Protein AF-A0A7W1ZCB0-F1 (afdb_monomer_lite)

Radius of gyration: 11.39 Å; chains: 1; bounding box: 21×24×28 Å

Structure (mmCIF, N/CA/C/O backbone):
data_AF-A0A7W1ZCB0-F1
#
_entry.id   AF-A0A7W1ZCB0-F1
#
loop_
_atom_site.group_PDB
_atom_site.id
_atom_site.type_symbol
_atom_site.label_atom_id
_atom_site.label_alt_id
_atom_site.label_comp_id
_atom_site.label_asym_id
_atom_site.label_entity_id
_atom_site.label_seq_id
_atom_site.pdbx_PDB_ins_code
_atom_site.Cartn_x
_atom_site.Cartn_y
_atom_site.Cartn_z
_atom_site.occupancy
_atom_site.B_iso_or_equiv
_atom_site.auth_seq_id
_atom_site.auth_comp_id
_atom_site.auth_asym_id
_atom_site.auth_atom_id
_atom_site.pdbx_PDB_model_num
ATOM 1 N N . MET A 1 1 ? 8.322 -14.410 -14.268 1.00 40.28 1 MET A N 1
ATOM 2 C CA . MET A 1 1 ? 8.429 -13.914 -12.882 1.00 40.28 1 MET A CA 1
ATOM 3 C C . MET A 1 1 ? 8.060 -12.442 -12.922 1.00 40.28 1 MET A C 1
ATOM 5 O O . MET A 1 1 ? 8.840 -11.673 -13.456 1.00 40.28 1 MET A O 1
ATOM 9 N N . TYR A 1 2 ? 6.853 -12.077 -12.489 1.00 46.41 2 TYR A N 1
ATOM 10 C CA . TYR A 1 2 ? 6.456 -10.673 -12.324 1.00 46.41 2 TYR A CA 1
ATOM 11 C C . TYR A 1 2 ? 6.967 -10.246 -10.950 1.00 46.41 2 TYR A C 1
ATOM 13 O O . TYR A 1 2 ? 6.356 -10.603 -9.948 1.00 46.41 2 TYR A O 1
ATOM 21 N N . ASN A 1 3 ? 8.159 -9.651 -10.897 1.00 58.38 3 ASN A N 1
ATOM 22 C CA . ASN A 1 3 ? 8.938 -9.564 -9.654 1.00 58.38 3 ASN A CA 1
ATOM 23 C C . ASN A 1 3 ? 9.204 -8.128 -9.190 1.00 58.38 3 ASN A C 1
ATOM 25 O O . ASN A 1 3 ? 9.941 -7.936 -8.227 1.00 58.38 3 ASN A O 1
ATOM 29 N N . ASP A 1 4 ? 8.619 -7.144 -9.873 1.00 77.94 4 ASP A N 1
ATOM 30 C CA . ASP A 1 4 ? 8.949 -5.734 -9.703 1.00 77.94 4 ASP A CA 1
ATOM 31 C C . ASP A 1 4 ? 7.673 -4.918 -9.438 1.00 77.94 4 ASP A C 1
ATOM 33 O O . ASP A 1 4 ? 7.253 -4.069 -10.226 1.00 77.94 4 ASP A O 1
ATOM 37 N N . ILE A 1 5 ? 7.005 -5.245 -8.327 1.00 82.81 5 ILE A N 1
ATOM 38 C CA . ILE A 1 5 ? 5.835 -4.520 -7.817 1.00 82.81 5 ILE A CA 1
ATOM 39 C C . ILE A 1 5 ? 6.282 -3.626 -6.663 1.00 82.81 5 ILE A C 1
ATOM 41 O O . ILE A 1 5 ? 6.958 -4.080 -5.741 1.00 82.81 5 ILE A O 1
ATOM 45 N N . LEU A 1 6 ? 5.896 -2.352 -6.712 1.00 87.81 6 LEU A N 1
ATOM 46 C CA . LEU A 1 6 ? 6.126 -1.418 -5.615 1.00 87.81 6 LEU A CA 1
ATOM 47 C C . LEU A 1 6 ? 4.931 -1.380 -4.675 1.00 87.81 6 LEU A C 1
ATOM 49 O O . LEU A 1 6 ? 3.784 -1.374 -5.119 1.00 87.81 6 LEU A O 1
ATOM 53 N N . TYR A 1 7 ? 5.218 -1.272 -3.385 1.00 88.62 7 TYR A N 1
ATOM 54 C CA . TYR A 1 7 ? 4.203 -1.149 -2.358 1.00 88.62 7 TYR A CA 1
ATOM 55 C C . TYR A 1 7 ? 4.296 0.212 -1.674 1.00 88.62 7 TYR A C 1
ATOM 57 O O . TYR A 1 7 ? 5.381 0.691 -1.338 1.00 88.62 7 TYR A O 1
ATOM 65 N N . PHE A 1 8 ? 3.142 0.828 -1.466 1.00 88.44 8 PHE A N 1
ATOM 66 C CA . PHE A 1 8 ? 2.985 2.095 -0.772 1.00 88.44 8 PHE A CA 1
ATOM 67 C C . PHE A 1 8 ? 1.915 1.950 0.304 1.00 88.44 8 PHE A C 1
ATOM 69 O O . PHE A 1 8 ? 0.895 1.303 0.080 1.00 88.44 8 PHE A O 1
ATOM 76 N N . ILE A 1 9 ? 2.143 2.567 1.459 1.00 89.12 9 ILE A N 1
ATOM 77 C CA . ILE A 1 9 ? 1.133 2.764 2.498 1.00 89.12 9 ILE A CA 1
ATOM 78 C C . ILE A 1 9 ? 0.873 4.267 2.572 1.00 89.12 9 ILE A C 1
ATOM 80 O O . ILE A 1 9 ? 1.750 5.025 2.993 1.00 89.12 9 ILE A O 1
ATOM 84 N N . GLY A 1 10 ? -0.296 4.703 2.105 1.00 84.88 10 GLY A N 1
ATOM 85 C CA . GLY A 1 10 ? -0.573 6.111 1.828 1.00 84.88 10 GLY A CA 1
ATOM 86 C C . GLY A 1 10 ? 0.460 6.666 0.848 1.00 84.88 10 GLY A C 1
ATOM 87 O O . GLY A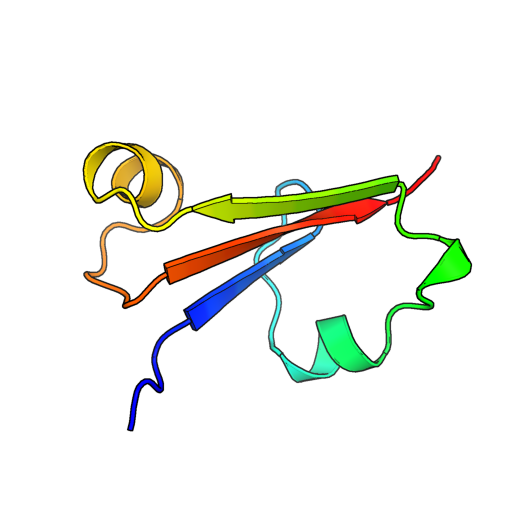 1 10 ? 0.601 6.163 -0.265 1.00 84.88 10 GLY A O 1
ATOM 88 N N . ASP A 1 11 ? 1.232 7.651 1.294 1.00 82.69 11 ASP A N 1
ATOM 89 C CA . ASP A 1 11 ? 2.300 8.286 0.515 1.00 82.69 11 ASP A CA 1
ATOM 90 C C . ASP A 1 11 ? 3.696 7.695 0.784 1.00 82.69 11 ASP A C 1
ATOM 92 O O . ASP A 1 11 ? 4.688 8.112 0.182 1.00 82.69 11 ASP A O 1
ATOM 96 N N . LYS A 1 12 ? 3.812 6.717 1.692 1.00 86.81 12 LYS A N 1
ATOM 97 C CA . LYS A 1 12 ? 5.099 6.128 2.080 1.00 86.81 12 LYS A CA 1
ATOM 98 C C . LYS A 1 12 ? 5.385 4.865 1.276 1.00 86.81 12 LYS A C 1
ATOM 100 O O . LYS A 1 12 ? 4.662 3.879 1.390 1.00 86.81 12 LYS A O 1
ATOM 105 N N . GLN A 1 13 ? 6.486 4.861 0.528 1.00 87.56 13 GLN A N 1
ATOM 106 C CA . GLN A 1 13 ? 6.997 3.643 -0.098 1.00 87.56 13 GLN A CA 1
ATOM 107 C C . GLN A 1 13 ? 7.504 2.678 0.979 1.00 87.56 13 GLN A C 1
ATOM 109 O O . GLN A 1 13 ? 8.302 3.060 1.839 1.00 87.56 13 GLN A O 1
ATOM 114 N N . VAL A 1 14 ? 7.068 1.425 0.914 1.00 88.50 14 VAL A N 1
ATOM 115 C CA . VAL A 1 14 ? 7.474 0.372 1.846 1.00 88.50 14 VAL A CA 1
ATOM 116 C C . VAL A 1 14 ? 7.877 -0.898 1.104 1.00 88.50 14 VAL A C 1
ATOM 118 O O . VAL A 1 14 ? 7.575 -1.084 -0.075 1.00 88.50 14 VAL A O 1
ATOM 121 N N . GLY A 1 15 ? 8.592 -1.778 1.801 1.00 86.81 15 GLY A N 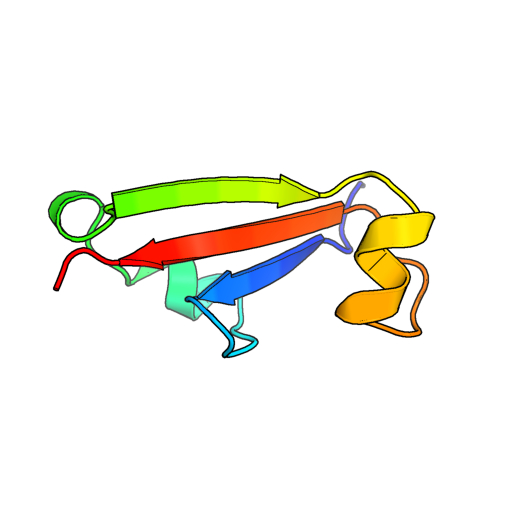1
ATOM 122 C CA . GLY A 1 15 ? 8.885 -3.117 1.302 1.00 86.81 15 GLY A CA 1
ATOM 123 C C . GLY A 1 15 ? 7.685 -4.053 1.445 1.00 86.81 15 GLY A C 1
ATOM 124 O O . GLY A 1 15 ? 6.781 -3.818 2.244 1.00 86.81 15 GLY A O 1
ATOM 125 N N . GLU A 1 16 ? 7.709 -5.162 0.708 1.00 83.69 16 GLU A N 1
ATOM 126 C CA . GLU A 1 16 ? 6.691 -6.214 0.819 1.00 83.69 16 GLU A CA 1
ATOM 127 C C . GLU A 1 16 ? 6.584 -6.782 2.248 1.00 83.69 16 GLU A C 1
ATOM 129 O O . GLU A 1 16 ? 5.497 -7.128 2.705 1.00 83.69 16 GLU A O 1
ATOM 134 N N . GLU A 1 17 ? 7.703 -6.862 2.972 1.00 85.06 17 GLU A N 1
ATOM 135 C CA . GLU A 1 17 ? 7.733 -7.361 4.353 1.00 85.06 17 GLU A CA 1
ATOM 136 C C . GLU A 1 17 ? 6.954 -6.463 5.318 1.00 85.06 17 GLU A C 1
ATOM 138 O O . GLU A 1 17 ? 6.234 -6.967 6.176 1.00 85.06 17 GLU A O 1
ATOM 143 N N . GLU A 1 18 ? 7.035 -5.144 5.144 1.00 85.69 18 GLU A N 1
ATOM 144 C CA . GLU A 1 18 ? 6.271 -4.191 5.954 1.00 85.69 18 GLU A CA 1
ATOM 145 C C . GLU A 1 18 ? 4.774 -4.358 5.698 1.00 85.69 18 GLU A C 1
ATOM 147 O O . GLU A 1 18 ? 3.999 -4.418 6.645 1.00 85.69 18 GLU A O 1
ATOM 152 N N . ILE A 1 19 ? 4.374 -4.533 4.431 1.00 84.12 19 ILE A N 1
ATOM 153 C CA . ILE A 1 19 ? 2.975 -4.766 4.035 1.00 84.12 19 ILE A CA 1
ATOM 154 C C . ILE A 1 19 ? 2.414 -6.033 4.681 1.00 84.12 19 ILE A C 1
ATOM 156 O O . ILE A 1 19 ? 1.279 -6.039 5.149 1.00 84.12 19 ILE A O 1
ATOM 160 N N . LYS A 1 20 ? 3.211 -7.106 4.729 1.00 84.56 20 LYS A N 1
ATOM 161 C CA . LYS A 1 20 ? 2.819 -8.370 5.370 1.00 84.56 20 LYS A CA 1
ATOM 162 C C . LYS A 1 20 ? 2.661 -8.250 6.885 1.00 84.56 20 LYS A C 1
ATOM 164 O O . LYS A 1 20 ? 1.947 -9.060 7.466 1.00 84.56 20 LYS A O 1
ATOM 169 N N . ASN A 1 21 ? 3.322 -7.275 7.509 1.00 88.69 21 ASN A N 1
ATOM 170 C CA . ASN A 1 21 ? 3.197 -6.999 8.938 1.00 88.69 21 ASN A CA 1
ATOM 171 C C . ASN A 1 21 ? 2.023 -6.064 9.274 1.00 88.69 21 ASN A C 1
ATOM 173 O O . ASN A 1 21 ? 1.685 -5.931 10.449 1.00 88.69 21 ASN A O 1
ATOM 177 N N . ILE A 1 22 ? 1.381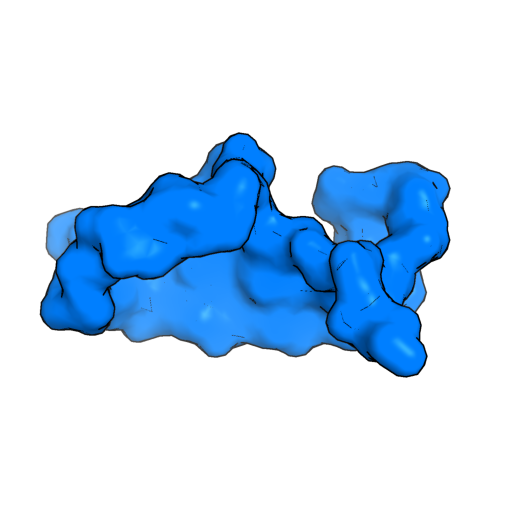 -5.433 8.284 1.00 85.69 22 ILE A N 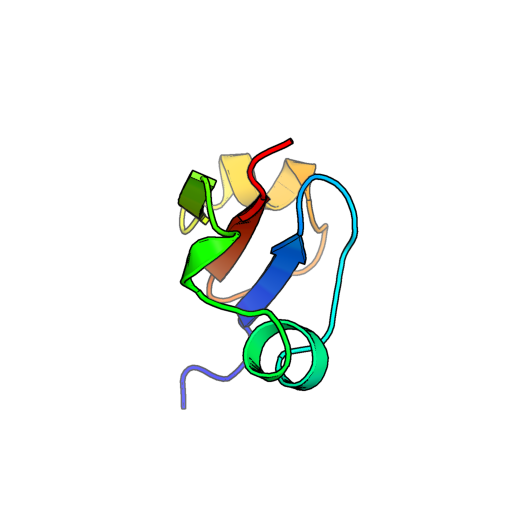1
ATOM 178 C CA . ILE A 1 22 ? 0.188 -4.616 8.527 1.00 85.69 22 ILE A CA 1
ATOM 179 C C . ILE A 1 22 ? -0.984 -5.534 8.855 1.00 85.69 22 ILE A C 1
ATOM 181 O O . ILE A 1 22 ? -1.244 -6.525 8.169 1.00 85.69 22 ILE A O 1
ATOM 185 N N . ASN A 1 23 ? -1.740 -5.164 9.878 1.00 87.44 23 ASN A N 1
ATOM 186 C CA . ASN A 1 23 ? -2.992 -5.821 10.179 1.00 87.44 23 ASN A CA 1
ATOM 187 C C . ASN A 1 23 ? -4.047 -5.473 9.104 1.00 87.44 23 ASN A C 1
ATOM 189 O O . ASN A 1 23 ? -4.317 -4.294 8.870 1.00 87.44 23 ASN A O 1
ATOM 193 N N . PRO A 1 24 ? -4.666 -6.467 8.442 1.00 85.12 24 PRO A N 1
ATOM 194 C CA . PRO A 1 24 ? -5.672 -6.216 7.414 1.00 85.12 24 PRO A CA 1
ATOM 195 C C . PRO A 1 24 ? -6.930 -5.505 7.930 1.00 85.12 24 PRO A C 1
ATOM 197 O O . PRO A 1 24 ? -7.643 -4.902 7.131 1.00 85.12 24 PRO A O 1
ATOM 200 N N . ASP A 1 25 ? -7.209 -5.554 9.236 1.00 89.56 25 ASP A N 1
ATOM 201 C CA . ASP A 1 25 ? -8.365 -4.862 9.822 1.00 89.56 25 ASP A CA 1
ATOM 202 C C . ASP A 1 25 ? -8.220 -3.330 9.760 1.00 89.56 25 ASP A C 1
ATOM 204 O O . ASP A 1 25 ? -9.185 -2.612 9.476 1.00 89.56 25 ASP A O 1
ATOM 208 N N . ASP A 1 26 ? -6.981 -2.850 9.895 1.00 90.81 26 ASP A N 1
ATOM 209 C CA . ASP A 1 26 ? -6.598 -1.443 9.795 1.00 90.81 26 ASP A CA 1
ATOM 210 C C . ASP A 1 26 ? -6.563 -0.940 8.342 1.00 90.81 26 ASP A C 1
ATOM 212 O O . ASP A 1 26 ? -6.353 0.243 8.108 1.00 90.81 26 ASP A O 1
ATOM 216 N N . ILE A 1 27 ? -6.779 -1.789 7.331 1.00 90.94 27 ILE A N 1
ATOM 217 C CA . ILE A 1 27 ? -6.788 -1.357 5.927 1.00 90.94 27 ILE A CA 1
ATOM 218 C C . ILE A 1 27 ? -8.142 -0.727 5.581 1.00 90.94 27 ILE A C 1
ATOM 220 O O . ILE A 1 27 ? -9.190 -1.372 5.642 1.00 90.94 27 ILE A O 1
ATOM 224 N N . ALA A 1 28 ? -8.123 0.537 5.159 1.00 92.44 28 ALA A N 1
ATOM 225 C CA . ALA A 1 28 ? -9.287 1.244 4.632 1.00 92.44 28 ALA A CA 1
ATOM 226 C C . ALA A 1 28 ? -9.545 0.877 3.170 1.00 92.44 28 ALA A C 1
ATOM 228 O O . ALA A 1 28 ? -10.678 0.581 2.791 1.00 92.44 28 ALA A O 1
ATOM 229 N N . ALA A 1 29 ? -8.496 0.906 2.345 1.00 90.38 29 ALA A N 1
ATOM 230 C CA . ALA A 1 29 ? -8.596 0.655 0.914 1.00 90.38 29 ALA A CA 1
ATOM 231 C C . ALA A 1 29 ? -7.281 0.125 0.335 1.00 90.38 29 ALA A C 1
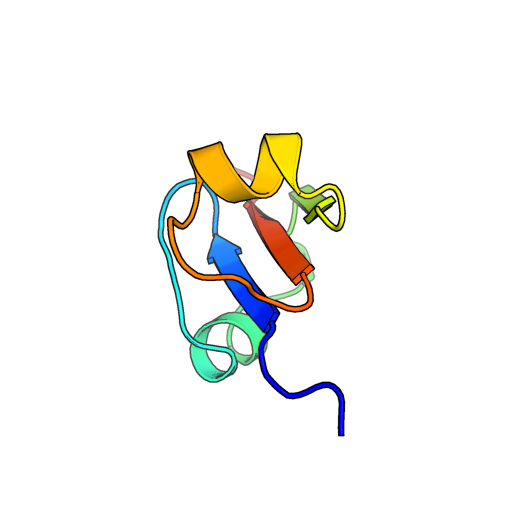ATOM 233 O O . ALA A 1 29 ? -6.198 0.427 0.829 1.00 90.38 29 ALA A O 1
ATOM 234 N N . ILE A 1 30 ? -7.382 -0.637 -0.754 1.00 89.94 30 ILE A N 1
ATOM 235 C CA . ILE A 1 30 ? -6.234 -1.083 -1.547 1.00 89.94 30 ILE A CA 1
ATOM 236 C C . ILE A 1 30 ? -6.480 -0.663 -2.989 1.00 89.94 30 ILE A C 1
ATOM 238 O O . ILE A 1 30 ? -7.492 -1.023 -3.591 1.00 89.94 30 ILE A O 1
ATOM 242 N N . GLN A 1 31 ? -5.539 0.081 -3.552 1.00 89.44 31 GLN A N 1
ATOM 243 C CA . GLN A 1 31 ? -5.557 0.526 -4.932 1.00 89.44 31 GLN A CA 1
ATOM 244 C C . GLN A 1 31 ? -4.373 -0.079 -5.678 1.00 89.44 31 GLN A C 1
ATOM 246 O O . GLN A 1 31 ? -3.235 -0.027 -5.226 1.00 89.44 31 GLN A O 1
ATOM 251 N N . MET A 1 32 ? -4.643 -0.665 -6.841 1.00 87.75 32 MET A N 1
ATOM 252 C CA . MET A 1 32 ? -3.618 -1.259 -7.690 1.00 87.75 32 MET A CA 1
ATOM 253 C C . MET A 1 32 ? -3.489 -0.448 -8.976 1.00 87.75 32 MET A C 1
ATOM 255 O O . MET A 1 32 ? -4.410 -0.392 -9.790 1.00 87.75 32 MET A O 1
ATOM 259 N N . VAL A 1 33 ? -2.321 0.150 -9.169 1.00 86.94 33 VAL A N 1
ATOM 260 C CA . VAL A 1 33 ? -1.977 0.991 -10.309 1.00 86.94 33 VAL A CA 1
ATOM 261 C C . VAL A 1 33 ? -1.097 0.190 -11.265 1.00 86.94 33 VAL A C 1
ATOM 263 O O . VAL A 1 33 ? 0.054 -0.120 -10.971 1.00 86.94 33 VAL A O 1
ATOM 266 N N . LYS A 1 34 ? -1.647 -0.146 -12.434 1.00 84.62 34 LYS A N 1
ATOM 267 C CA . LYS A 1 34 ? -0.919 -0.800 -13.544 1.00 84.62 34 LYS A CA 1
ATOM 268 C C . LYS A 1 34 ? -0.737 0.116 -14.754 1.00 84.62 34 LYS A C 1
ATOM 270 O O . LYS A 1 34 ? -0.139 -0.269 -15.754 1.00 84.62 34 LYS A O 1
ATOM 275 N N . ASN A 1 35 ? -1.330 1.308 -14.707 1.00 84.81 35 ASN A N 1
ATOM 276 C CA . ASN A 1 35 ? -1.298 2.240 -15.820 1.00 84.81 35 ASN A CA 1
ATOM 277 C C . ASN A 1 35 ? 0.005 3.042 -15.782 1.00 84.81 35 ASN A C 1
ATOM 279 O O . ASN A 1 35 ? 0.249 3.773 -14.822 1.00 84.81 35 ASN A O 1
ATOM 283 N N . LYS A 1 36 ? 0.806 2.957 -16.849 1.00 81.06 36 LYS A N 1
ATOM 284 C CA . LYS A 1 36 ? 2.099 3.648 -16.965 1.00 81.06 36 LYS A CA 1
ATOM 285 C C . LYS A 1 36 ? 2.008 5.149 -16.665 1.00 81.06 36 LYS A C 1
ATOM 287 O O . LYS A 1 36 ? 2.903 5.692 -16.028 1.00 81.06 36 LYS A O 1
ATOM 292 N N . GLN A 1 37 ? 0.922 5.814 -17.073 1.00 83.88 37 GLN A N 1
ATOM 293 C CA . GLN A 1 37 ? 0.742 7.251 -16.825 1.00 83.88 37 GLN A CA 1
ATOM 294 C C . GLN A 1 37 ? 0.599 7.594 -15.339 1.00 83.88 37 GLN A C 1
ATOM 296 O O . GLN A 1 37 ? 1.044 8.650 -14.902 1.00 83.88 37 GLN A O 1
ATOM 301 N N . GLU A 1 38 ? -0.025 6.713 -14.561 1.00 82.94 38 GLU A N 1
ATOM 302 C CA . GLU A 1 38 ? -0.196 6.911 -13.123 1.00 82.94 38 GLU A CA 1
ATOM 303 C C . GLU A 1 38 ? 1.051 6.482 -12.357 1.00 82.94 38 GLU A C 1
ATOM 305 O O . GLU A 1 38 ? 1.436 7.147 -11.402 1.00 82.94 38 GLU A O 1
ATOM 310 N N . MET A 1 39 ? 1.741 5.441 -12.831 1.00 83.12 39 MET A N 1
ATOM 311 C CA . MET A 1 39 ? 2.993 4.970 -12.237 1.00 83.12 39 MET A CA 1
ATOM 312 C C . MET A 1 39 ? 4.076 6.051 -12.226 1.00 83.12 39 MET A C 1
ATOM 314 O O . MET A 1 39 ? 4.774 6.168 -11.226 1.00 83.12 39 MET A O 1
ATOM 318 N N . VAL A 1 40 ? 4.138 6.905 -13.257 1.00 83.69 40 VAL A N 1
ATOM 319 C CA . VAL A 1 40 ? 5.060 8.059 -13.328 1.00 83.69 40 VAL A CA 1
ATOM 320 C C . VAL A 1 40 ? 4.920 9.023 -12.142 1.00 83.69 40 VAL A C 1
ATOM 322 O O . VAL A 1 40 ? 5.894 9.678 -11.780 1.00 83.69 40 VAL A O 1
ATOM 325 N N . LYS A 1 41 ? 3.743 9.111 -11.504 1.00 83.25 41 LYS A N 1
ATOM 326 C CA . LYS A 1 41 ? 3.550 9.961 -10.315 1.00 83.25 41 LYS A CA 1
ATOM 327 C C . LYS A 1 41 ? 4.265 9.415 -9.076 1.00 83.25 41 LYS A C 1
ATOM 329 O O . LYS A 1 41 ? 4.600 10.188 -8.187 1.00 83.25 41 LYS A O 1
ATOM 334 N N . TYR A 1 42 ? 4.482 8.102 -9.023 1.00 80.88 42 TYR A N 1
ATOM 335 C CA . TYR A 1 42 ? 5.010 7.393 -7.855 1.00 80.88 42 TYR A CA 1
ATOM 336 C C . TYR A 1 42 ? 6.439 6.889 -8.069 1.00 80.88 42 TYR A C 1
ATOM 338 O O . TYR A 1 42 ? 7.220 6.806 -7.126 1.00 80.88 42 TYR A O 1
ATOM 346 N N . THR A 1 43 ? 6.803 6.535 -9.301 1.00 75.50 43 THR A N 1
ATOM 347 C CA . THR A 1 43 ? 8.139 6.056 -9.647 1.00 75.50 43 THR A CA 1
ATOM 348 C C . THR A 1 43 ? 8.509 6.426 -11.079 1.00 75.50 43 THR A C 1
ATOM 350 O O . THR A 1 43 ? 7.695 6.367 -11.997 1.00 75.50 43 THR A O 1
ATOM 353 N N . LEU A 1 44 ? 9.776 6.782 -11.277 1.00 74.00 44 LEU A N 1
ATOM 354 C CA . LEU A 1 44 ? 10.364 6.992 -12.603 1.00 74.00 44 LEU A CA 1
ATOM 355 C C . LEU A 1 44 ? 10.864 5.681 -13.232 1.00 74.00 44 LEU A C 1
ATOM 357 O O . LEU A 1 44 ? 11.294 5.679 -14.382 1.00 74.00 44 LEU A O 1
ATOM 361 N N . GLN A 1 45 ? 10.844 4.576 -12.480 1.00 77.06 45 GLN A N 1
ATOM 362 C CA . GLN A 1 45 ? 11.274 3.267 -12.963 1.00 77.06 45 GLN A CA 1
ATOM 363 C C . GLN A 1 45 ? 10.098 2.522 -13.597 1.00 77.06 45 GLN A C 1
ATOM 365 O O . GLN A 1 45 ? 8.995 2.515 -13.055 1.00 77.06 45 GLN A O 1
ATOM 370 N N . GLU A 1 46 ? 10.332 1.856 -14.729 1.00 69.69 46 GLU A N 1
ATOM 371 C CA . GLU A 1 46 ? 9.340 0.937 -15.287 1.00 69.69 46 GLU A CA 1
ATOM 372 C C . GLU A 1 46 ? 9.205 -0.274 -14.357 1.00 69.69 46 GLU A C 1
ATOM 374 O O . GLU A 1 46 ? 10.098 -1.111 -14.271 1.00 69.69 46 GLU A O 1
ATOM 379 N N . ARG A 1 47 ? 8.090 -0.319 -13.625 1.00 80.69 47 ARG A N 1
ATOM 380 C CA . ARG A 1 47 ? 7.689 -1.416 -12.739 1.00 80.69 47 ARG A CA 1
ATOM 381 C C . ARG A 1 47 ? 6.509 -2.163 -13.366 1.00 80.69 47 ARG A C 1
ATOM 383 O O . ARG A 1 47 ? 5.805 -1.612 -14.212 1.00 80.69 47 ARG A O 1
ATOM 390 N N . ASP A 1 48 ? 6.251 -3.390 -12.928 1.00 82.62 48 ASP A N 1
ATOM 391 C CA . ASP A 1 48 ? 5.096 -4.174 -13.396 1.00 82.62 48 ASP A CA 1
ATOM 392 C C . ASP A 1 48 ? 3.769 -3.663 -12.812 1.00 82.62 48 ASP A C 1
ATOM 394 O O . ASP A 1 48 ? 2.704 -3.797 -13.419 1.00 82.62 48 ASP A O 1
ATOM 398 N N . GLY A 1 49 ? 3.822 -3.058 -11.626 1.00 84.88 49 GLY A N 1
ATOM 399 C CA . GLY A 1 49 ? 2.664 -2.453 -10.986 1.00 84.88 49 GLY A CA 1
ATOM 400 C C . GLY A 1 49 ? 3.006 -1.796 -9.659 1.00 84.88 49 GLY A C 1
ATOM 401 O O . GLY A 1 49 ? 4.078 -2.005 -9.091 1.00 84.88 49 GLY A O 1
ATOM 402 N N . ILE A 1 50 ? 2.078 -0.988 -9.164 1.00 87.94 50 ILE A N 1
ATOM 403 C CA . ILE A 1 50 ? 2.174 -0.328 -7.864 1.00 87.94 50 ILE A CA 1
ATOM 404 C C . ILE A 1 50 ? 0.917 -0.657 -7.075 1.00 87.94 50 ILE A C 1
ATOM 406 O O . ILE A 1 50 ? -0.190 -0.596 -7.606 1.00 87.94 50 ILE A O 1
ATOM 410 N N . ILE A 1 51 ? 1.081 -1.021 -5.813 1.00 88.94 51 ILE A N 1
ATOM 411 C CA . ILE A 1 51 ? -0.013 -1.265 -4.883 1.00 88.94 51 ILE A CA 1
ATOM 412 C C . ILE A 1 51 ? 0.066 -0.199 -3.800 1.00 88.94 51 ILE A C 1
ATOM 414 O O . ILE A 1 51 ? 1.087 -0.062 -3.134 1.00 88.94 51 ILE A O 1
ATOM 418 N N . ILE A 1 52 ? -1.016 0.551 -3.637 1.00 89.44 52 ILE A N 1
ATOM 419 C CA . ILE A 1 52 ? -1.168 1.606 -2.643 1.00 89.44 52 ILE A CA 1
ATOM 420 C C . ILE A 1 52 ? -2.211 1.129 -1.640 1.00 89.44 52 ILE A C 1
ATOM 422 O O . ILE A 1 52 ? -3.343 0.819 -2.008 1.00 89.44 52 ILE A O 1
ATOM 426 N N . ILE A 1 53 ? -1.825 1.046 -0.376 1.00 90.62 53 ILE A N 1
ATOM 427 C CA . ILE A 1 53 ? -2.679 0.646 0.736 1.00 90.62 53 ILE A CA 1
ATOM 428 C C . ILE A 1 53 ? -2.967 1.886 1.569 1.00 90.62 53 ILE A C 1
ATOM 430 O O . ILE A 1 53 ? -2.054 2.558 2.031 1.00 90.62 53 ILE A O 1
ATOM 434 N N . THR A 1 54 ? -4.234 2.196 1.782 1.00 91.50 54 THR A N 1
A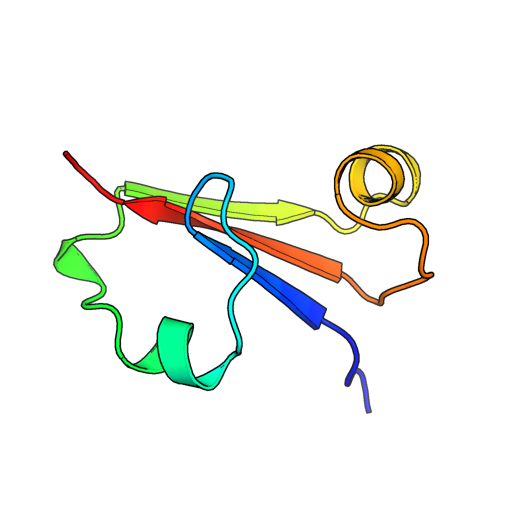TOM 435 C CA . THR A 1 54 ? -4.667 3.260 2.687 1.00 91.50 54 THR A CA 1
ATOM 436 C C . THR A 1 54 ? -5.136 2.612 3.978 1.00 91.50 54 THR A C 1
ATOM 438 O O . THR A 1 54 ? -5.945 1.685 3.928 1.00 91.50 54 THR A O 1
ATOM 441 N N . LEU A 1 55 ? -4.633 3.075 5.122 1.00 90.25 55 LEU A N 1
ATOM 442 C CA . LEU A 1 55 ? -5.081 2.613 6.436 1.00 90.25 55 LEU A CA 1
ATOM 443 C C . LEU A 1 55 ? -6.283 3.435 6.915 1.00 90.25 55 LEU A C 1
ATOM 445 O O . LEU A 1 55 ? -6.473 4.569 6.476 1.00 90.25 55 LEU A O 1
ATOM 449 N N . LYS A 1 56 ? -7.110 2.839 7.771 1.00 87.44 56 LYS A N 1
ATOM 450 C CA . LYS A 1 56 ? -8.165 3.529 8.510 1.00 87.44 56 LYS A CA 1
ATOM 451 C C . LYS A 1 56 ? -7.483 4.382 9.579 1.00 87.44 56 LYS A C 1
ATOM 453 O O . LYS A 1 56 ? -6.587 3.895 10.264 1.00 87.44 56 LYS A O 1
ATOM 458 N N . GLU A 1 57 ? -7.880 5.645 9.665 1.00 73.25 57 GLU A N 1
ATOM 459 C CA . GLU A 1 57 ? -7.621 6.482 10.845 1.00 73.25 57 GLU A CA 1
ATOM 460 C C . GLU A 1 57 ? -8.537 6.091 12.007 1.00 73.25 57 GLU A C 1
ATOM 462 O O . GLU A 1 57 ? -9.690 5.669 11.737 1.00 73.25 57 GLU A O 1
#

Foldseek 3Di:
DLDFEWEAEALRTDDPVVVVVDDPVQWPDKDKAQDPVVVVVNDPDDHRIYIYTYGHD

pLDDT: mean 83.29, std 9.63, range [40.28, 92.44]

Sequence (57 aa):
MYNDILYFIGDKQVGEEEIKNINPDDIAAIQMVKNKQEMVKYTLQERDGIIIITLKE

Secondary structure (DSSP, 8-state):
----EEEEETTEEE-HHHHHHS-GGGEEEEEEE--HHHHTTT-SS--SEEEEEEEP-